Protein AF-A0A438D788-F1 (afdb_monomer_lite)

Foldseek 3Di:
DPDDPPDDDDQWDWDWDQDPVRDIDIDTDGPVVVVVVVPDPDDDPVPPPPPDVPDDDPDPVNVDDVPPPDD

pLDDT: mean 70.21, std 17.61, range [39.72, 96.06]

Secondary structure (DSSP, 8-state):
---------SSEEEEEEE-TTS-EEEEEEE-HHHHHHTT-SS--GGGS----TT-----TTSS--GGGS--

Radius of gyration: 18.3 Å; chains: 1; bounding box: 29×43×50 Å

Structure (mmCIF, N/CA/C/O backbone):
data_AF-A0A438D788-F1
#
_entry.id   AF-A0A438D788-F1
#
loop_
_atom_site.group_PDB
_atom_site.id
_atom_site.type_symbol
_atom_site.label_atom_id
_atom_site.label_alt_id
_atom_site.label_comp_id
_atom_site.label_asym_id
_atom_site.label_entity_id
_atom_site.label_seq_id
_atom_site.pdbx_PDB_ins_code
_atom_site.Cartn_x
_atom_site.Cartn_y
_atom_site.Cartn_z
_atom_site.occupancy
_atom_site.B_iso_or_equiv
_atom_site.auth_seq_id
_atom_site.auth_comp_id
_atom_site.auth_asym_id
_atom_site.auth_atom_id
_atom_site.pdbx_PDB_model_num
ATOM 1 N N . MET A 1 1 ? 9.095 -18.641 19.451 1.00 39.72 1 MET A N 1
ATOM 2 C CA . MET A 1 1 ? 7.831 -19.045 18.805 1.00 39.72 1 MET A CA 1
ATOM 3 C C . MET A 1 1 ? 7.441 -17.899 17.890 1.00 39.72 1 MET A C 1
ATOM 5 O O . MET A 1 1 ? 6.858 -16.923 18.345 1.00 39.72 1 MET A O 1
ATOM 9 N N . GLU A 1 2 ? 7.950 -17.941 16.661 1.00 41.81 2 GLU A N 1
ATOM 10 C CA . GLU A 1 2 ? 7.676 -16.941 15.628 1.00 41.81 2 GLU A CA 1
ATOM 11 C C . GLU A 1 2 ? 6.193 -17.050 15.268 1.00 41.81 2 GLU A C 1
ATOM 13 O O . GLU A 1 2 ? 5.702 -18.142 14.989 1.00 41.81 2 GLU A O 1
ATOM 18 N N . LYS A 1 3 ? 5.443 -15.954 15.415 1.00 40.97 3 LYS A N 1
ATOM 19 C CA . LYS A 1 3 ? 4.011 -15.954 15.120 1.00 40.97 3 LYS A CA 1
ATOM 20 C C . LYS A 1 3 ? 3.827 -15.929 13.609 1.00 40.97 3 LYS A C 1
ATOM 22 O O . LYS A 1 3 ? 3.985 -14.890 12.978 1.00 40.97 3 LYS A O 1
ATOM 27 N N . ASP A 1 4 ? 3.489 -17.098 13.094 1.00 41.97 4 ASP A N 1
ATOM 28 C CA . ASP A 1 4 ? 2.946 -17.344 11.770 1.00 41.97 4 ASP A CA 1
ATOM 29 C C . ASP A 1 4 ? 1.659 -16.508 11.596 1.00 41.97 4 ASP A C 1
ATOM 31 O O . ASP A 1 4 ? 0.623 -16.796 12.201 1.00 41.97 4 ASP A O 1
ATOM 35 N N . MET A 1 5 ? 1.745 -15.390 10.865 1.00 48.78 5 MET A N 1
ATOM 36 C CA . MET A 1 5 ? 0.583 -14.586 10.463 1.00 48.78 5 MET A CA 1
ATOM 37 C C . MET A 1 5 ? -0.056 -15.244 9.237 1.00 48.78 5 MET A C 1
ATOM 39 O O . MET A 1 5 ? 0.164 -14.825 8.100 1.00 48.78 5 MET A O 1
ATOM 43 N N . GLY A 1 6 ? -0.819 -16.306 9.488 1.00 40.44 6 GLY A N 1
ATOM 44 C CA . GLY A 1 6 ? -1.700 -16.914 8.497 1.00 40.44 6 GLY A CA 1
ATOM 45 C C . GLY A 1 6 ? -2.805 -15.947 8.059 1.00 40.44 6 GLY A C 1
ATOM 46 O O . GLY A 1 6 ? -3.400 -15.272 8.892 1.00 40.44 6 GLY A O 1
ATOM 47 N N . GLU A 1 7 ? -3.027 -15.887 6.744 1.00 55.84 7 GLU A N 1
ATOM 48 C CA . GLU A 1 7 ? -4.256 -15.471 6.044 1.00 55.84 7 GLU A CA 1
ATOM 49 C C . GLU A 1 7 ? -5.241 -14.569 6.820 1.00 55.84 7 GLU A C 1
ATOM 51 O O . GLU A 1 7 ? -6.226 -15.036 7.385 1.00 55.84 7 GLU A O 1
ATOM 56 N N . GLU A 1 8 ? -5.048 -13.248 6.760 1.00 48.12 8 GLU A N 1
ATOM 57 C CA . GLU A 1 8 ? -6.065 -12.273 7.181 1.00 48.12 8 GLU A CA 1
ATOM 58 C C . GLU A 1 8 ? -6.677 -11.570 5.957 1.00 48.12 8 GLU A C 1
ATOM 60 O O . GLU A 1 8 ? -5.991 -10.953 5.137 1.00 48.12 8 GLU A O 1
ATOM 65 N N . GLY A 1 9 ? -7.993 -11.738 5.815 1.00 60.09 9 GLY A N 1
ATOM 66 C CA . GLY A 1 9 ? -8.771 -11.492 4.608 1.00 60.09 9 GLY A CA 1
ATOM 67 C C . GLY A 1 9 ? -8.732 -10.070 4.038 1.00 60.09 9 GLY A C 1
ATOM 68 O O . GLY A 1 9 ? -8.798 -9.073 4.749 1.00 60.09 9 GLY A O 1
ATOM 69 N N . GLY A 1 10 ? -8.708 -10.001 2.705 1.00 63.97 10 GLY A N 1
ATOM 70 C CA . GLY A 1 10 ? -9.214 -8.883 1.895 1.00 63.97 10 GLY A CA 1
ATOM 71 C C . GLY A 1 10 ? -8.437 -7.564 1.912 1.00 63.97 10 GLY A C 1
ATOM 72 O O . GLY A 1 10 ? -8.690 -6.710 1.066 1.00 63.97 10 GLY A O 1
ATOM 73 N N . CYS A 1 11 ? -7.479 -7.368 2.816 1.00 70.69 11 CYS A N 1
ATOM 74 C CA . CYS A 1 11 ? -6.785 -6.081 2.947 1.00 70.69 11 CYS A CA 1
ATOM 75 C C . CYS A 1 11 ? -5.713 -5.827 1.892 1.00 70.69 11 CYS A C 1
ATOM 77 O O . CYS A 1 11 ? -5.187 -4.717 1.816 1.00 70.69 11 CYS A O 1
ATOM 79 N N . PHE A 1 12 ? -5.343 -6.842 1.115 1.00 82.12 12 PHE A N 1
ATOM 80 C CA . PHE A 1 12 ? -4.312 -6.743 0.093 1.00 82.12 12 PHE A CA 1
ATOM 81 C C . PHE A 1 12 ? -4.712 -7.557 -1.130 1.00 82.12 12 PHE A C 1
ATOM 83 O O . PHE A 1 12 ? -5.243 -8.656 -0.989 1.00 82.12 12 PHE A O 1
ATOM 90 N N . HIS A 1 13 ? -4.400 -7.041 -2.315 1.00 88.06 13 HIS A N 1
ATOM 91 C CA . HIS A 1 13 ? -4.405 -7.821 -3.545 1.00 88.06 13 HIS A CA 1
ATOM 92 C C . HIS A 1 13 ? -2.969 -8.050 -4.016 1.00 88.06 13 HIS A C 1
ATOM 94 O O . HIS A 1 13 ? -2.068 -7.258 -3.727 1.00 88.06 13 HIS A O 1
ATOM 100 N N . GLU A 1 14 ? -2.748 -9.131 -4.750 1.00 92.19 14 GLU A N 1
ATOM 101 C CA . GLU A 1 14 ? -1.485 -9.346 -5.449 1.00 92.19 14 GLU A CA 1
ATOM 102 C C . GLU A 1 14 ? -1.523 -8.637 -6.803 1.00 92.19 14 GLU A C 1
ATOM 104 O O . GLU A 1 14 ? -2.566 -8.547 -7.455 1.00 92.19 14 GLU A O 1
ATOM 109 N N . ALA A 1 15 ? -0.393 -8.068 -7.208 1.00 88.94 15 ALA A N 1
ATOM 110 C CA . ALA A 1 15 ? -0.220 -7.461 -8.519 1.00 88.94 15 ALA A CA 1
ATOM 111 C C . ALA A 1 15 ? 1.197 -7.728 -9.018 1.00 88.94 15 ALA A C 1
ATOM 113 O O . ALA A 1 15 ? 2.151 -7.700 -8.242 1.00 88.94 15 ALA A O 1
ATOM 114 N N . THR A 1 16 ? 1.350 -7.940 -10.320 1.00 94.12 16 THR A N 1
ATOM 115 C CA . THR A 1 16 ? 2.666 -8.022 -10.953 1.00 94.12 16 THR A CA 1
ATOM 116 C C . THR A 1 16 ? 3.000 -6.671 -11.566 1.00 94.12 16 THR A C 1
ATOM 118 O O . THR A 1 16 ? 2.246 -6.152 -12.387 1.00 94.12 16 THR A O 1
ATOM 121 N N . ILE A 1 17 ? 4.132 -6.100 -11.162 1.00 93.38 17 ILE A N 1
ATOM 122 C CA . ILE A 1 17 ? 4.660 -4.849 -11.709 1.00 93.38 17 ILE A CA 1
ATOM 123 C C . ILE A 1 17 ? 6.001 -5.110 -12.387 1.00 93.38 17 ILE A C 1
ATOM 125 O O . ILE A 1 17 ? 6.772 -5.964 -11.951 1.00 93.38 17 ILE A O 1
ATOM 129 N N . MET A 1 18 ? 6.299 -4.363 -13.444 1.00 96.06 18 MET A N 1
ATOM 130 C CA . MET A 1 18 ? 7.623 -4.399 -14.060 1.00 96.06 18 MET A CA 1
ATOM 131 C C . MET A 1 18 ? 8.600 -3.580 -13.219 1.00 96.06 18 MET A C 1
ATOM 133 O O . MET A 1 18 ? 8.356 -2.402 -12.950 1.00 96.06 18 MET A O 1
ATOM 137 N N . GLY A 1 19 ? 9.694 -4.208 -12.786 1.00 89.75 19 GLY A N 1
ATOM 138 C CA . GLY A 1 19 ? 10.798 -3.515 -12.134 1.00 89.75 19 GLY A CA 1
ATOM 139 C C . GLY A 1 19 ? 11.562 -2.613 -13.107 1.00 89.75 19 GLY A C 1
ATOM 140 O O . GLY A 1 19 ? 11.485 -2.770 -14.324 1.00 89.75 19 GLY A O 1
ATOM 141 N N . GLN A 1 20 ? 12.334 -1.666 -12.568 1.00 89.69 20 GLN A N 1
ATOM 142 C CA . GLN A 1 20 ? 13.221 -0.804 -13.369 1.00 89.69 20 GLN A CA 1
ATOM 143 C C . GLN A 1 20 ? 14.346 -1.592 -14.061 1.00 89.69 20 GLN A C 1
ATOM 145 O O . GLN A 1 20 ? 14.903 -1.138 -15.053 1.00 89.69 20 GLN A O 1
ATOM 150 N N . ASP A 1 21 ? 14.651 -2.781 -13.545 1.00 94.50 21 ASP A N 1
ATOM 151 C CA . ASP A 1 21 ? 15.550 -3.780 -14.124 1.00 94.50 21 ASP A CA 1
ATOM 152 C C . ASP A 1 21 ? 14.905 -4.590 -15.266 1.00 94.50 21 ASP A C 1
ATOM 154 O O . ASP A 1 21 ? 15.557 -5.452 -15.851 1.00 94.50 21 ASP A O 1
ATOM 158 N N . GLY A 1 22 ? 13.630 -4.343 -15.585 1.00 93.81 22 GLY A N 1
ATOM 159 C CA . GLY A 1 22 ? 12.871 -5.112 -16.570 1.00 93.81 22 GLY A CA 1
ATOM 160 C C . GLY A 1 22 ? 12.408 -6.481 -16.066 1.00 93.81 22 GLY A C 1
ATOM 161 O O . GLY A 1 22 ? 11.844 -7.247 -16.845 1.00 93.81 22 GLY A O 1
ATOM 162 N N . ILE A 1 23 ? 12.607 -6.802 -14.784 1.00 95.31 23 ILE A N 1
ATOM 163 C CA . ILE A 1 23 ? 12.188 -8.079 -14.201 1.00 95.31 23 ILE A CA 1
ATOM 164 C C . ILE A 1 23 ? 10.793 -7.905 -13.576 1.00 95.31 23 ILE A C 1
ATOM 166 O O . ILE A 1 23 ? 10.601 -7.005 -12.750 1.00 95.31 23 ILE A O 1
ATOM 170 N N . PRO A 1 24 ? 9.800 -8.744 -13.927 1.00 94.81 24 PRO A N 1
ATOM 171 C CA . PRO A 1 24 ? 8.496 -8.726 -13.276 1.00 94.81 24 PRO A CA 1
ATOM 172 C C . PRO A 1 24 ? 8.615 -9.075 -11.792 1.00 94.81 24 PRO A C 1
ATOM 174 O O . PRO A 1 24 ? 9.286 -10.036 -11.414 1.00 94.81 24 PRO A O 1
ATOM 177 N N . ARG A 1 25 ? 7.928 -8.315 -10.941 1.00 93.81 25 ARG A N 1
ATOM 178 C CA . ARG A 1 25 ? 7.881 -8.541 -9.496 1.00 93.81 25 ARG A CA 1
ATOM 179 C C . ARG A 1 25 ? 6.437 -8.613 -9.037 1.00 93.81 25 ARG A C 1
ATOM 181 O O . ARG A 1 25 ? 5.649 -7.711 -9.318 1.00 93.81 25 ARG A O 1
ATOM 188 N N . THR A 1 26 ? 6.104 -9.666 -8.303 1.00 94.25 26 THR A N 1
ATOM 189 C CA . THR A 1 26 ? 4.816 -9.764 -7.616 1.00 94.25 26 THR A CA 1
ATOM 190 C C . THR A 1 26 ? 4.891 -8.980 -6.316 1.00 94.25 26 THR A C 1
ATOM 192 O O . THR A 1 26 ? 5.788 -9.185 -5.499 1.00 94.25 26 THR A O 1
ATOM 195 N N . VAL A 1 27 ? 3.961 -8.051 -6.140 1.00 90.25 27 VAL A N 1
ATOM 196 C CA . VAL A 1 27 ? 3.862 -7.181 -4.972 1.00 90.25 27 VAL A CA 1
ATOM 197 C C . VAL A 1 27 ? 2.473 -7.279 -4.361 1.00 90.25 27 VAL A C 1
ATOM 199 O O . VAL A 1 27 ? 1.479 -7.496 -5.052 1.00 90.25 27 VAL A O 1
ATOM 202 N N . ARG A 1 28 ? 2.406 -7.080 -3.044 1.00 89.12 28 ARG A N 1
ATOM 203 C CA . ARG A 1 28 ? 1.144 -6.953 -2.316 1.00 89.12 28 ARG A CA 1
ATOM 204 C C . ARG A 1 28 ? 0.749 -5.487 -2.257 1.00 89.12 28 ARG A C 1
ATOM 206 O O . ARG A 1 28 ? 1.489 -4.657 -1.723 1.00 89.12 28 ARG A O 1
ATOM 213 N N . VAL A 1 29 ? -0.423 -5.175 -2.788 1.00 84.56 29 VAL A N 1
ATOM 214 C CA . VAL A 1 29 ? -0.968 -3.821 -2.829 1.00 84.56 29 VAL A CA 1
ATOM 215 C C . VAL A 1 29 ? -2.099 -3.710 -1.808 1.00 84.56 29 VAL A C 1
ATOM 217 O O . VAL A 1 29 ? -3.007 -4.540 -1.819 1.00 84.56 29 VAL A O 1
ATOM 220 N N . PRO A 1 30 ? -2.058 -2.718 -0.902 1.00 82.62 30 PRO A N 1
ATOM 221 C CA . PRO A 1 30 ? -3.097 -2.538 0.103 1.00 82.62 30 PRO A CA 1
ATOM 222 C C . PRO A 1 30 ? -4.428 -2.100 -0.515 1.00 82.62 30 PRO A C 1
ATOM 224 O O . PRO A 1 30 ? -4.495 -1.111 -1.245 1.00 82.62 30 PRO A O 1
ATOM 227 N N . VAL A 1 31 ? -5.508 -2.775 -0.129 1.00 86.56 31 VAL A N 1
ATOM 228 C CA . VAL A 1 31 ? -6.891 -2.365 -0.381 1.00 86.56 31 VAL A CA 1
ATOM 229 C C . VAL A 1 31 ? -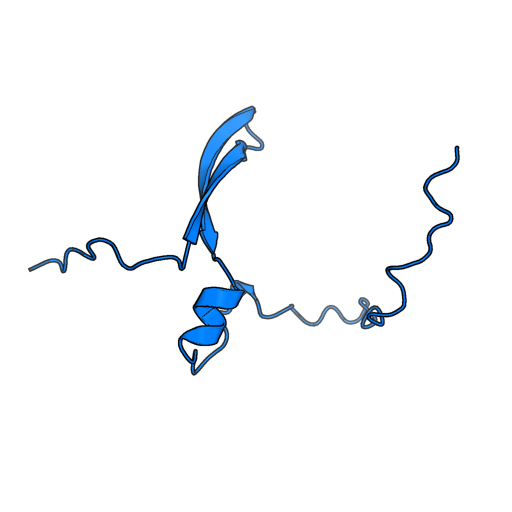7.254 -1.306 0.661 1.00 86.56 31 VAL A C 1
ATOM 231 O O . VAL A 1 31 ? -7.730 -1.606 1.754 1.00 86.56 31 VAL A O 1
ATOM 234 N N . VAL A 1 32 ? -6.984 -0.037 0.337 1.00 82.50 32 VAL A N 1
ATOM 235 C CA . VAL A 1 32 ? -7.097 1.098 1.279 1.00 82.50 32 VAL A CA 1
ATOM 236 C C . VAL A 1 32 ? -8.492 1.217 1.904 1.00 82.50 32 VAL A C 1
ATOM 238 O O . VAL A 1 32 ? -8.609 1.565 3.075 1.00 82.50 32 VAL A O 1
ATOM 241 N N . GLN A 1 33 ? -9.545 0.894 1.151 1.00 79.00 33 GLN A N 1
ATOM 242 C CA . GLN A 1 33 ? -10.927 0.911 1.643 1.00 79.00 33 GLN A CA 1
ATOM 243 C C . GLN A 1 33 ? -11.153 -0.114 2.759 1.00 79.00 33 GLN A C 1
ATOM 245 O O . GLN A 1 33 ? -11.750 0.210 3.784 1.00 79.00 33 GLN A O 1
ATOM 250 N N . GLU A 1 34 ? -10.632 -1.327 2.583 1.00 81.19 34 GLU A N 1
ATOM 251 C CA . GLU A 1 34 ? -10.757 -2.395 3.571 1.00 81.19 34 GLU A CA 1
ATOM 252 C C . GLU A 1 34 ? -9.910 -2.091 4.810 1.00 81.19 34 GLU A C 1
ATOM 254 O O . GLU A 1 34 ? -10.372 -2.249 5.937 1.00 81.19 34 GLU A O 1
ATOM 259 N N . LEU A 1 35 ? -8.711 -1.536 4.611 1.00 77.94 35 LEU A N 1
ATOM 260 C CA . LEU A 1 35 ? -7.883 -1.035 5.707 1.00 77.94 35 LEU A CA 1
ATOM 261 C C . LEU A 1 35 ? -8.597 0.063 6.511 1.00 77.94 35 LEU A C 1
ATOM 263 O O . LEU A 1 35 ? -8.584 0.036 7.738 1.00 77.94 35 LEU A O 1
ATOM 267 N N . ALA A 1 36 ? -9.266 1.009 5.849 1.00 80.19 36 ALA A N 1
ATOM 268 C CA . ALA A 1 36 ? -10.027 2.055 6.532 1.00 80.19 36 ALA A CA 1
ATOM 269 C C . ALA A 1 36 ? -11.209 1.485 7.337 1.00 80.19 36 ALA A C 1
ATOM 271 O O . ALA A 1 36 ? -11.468 1.936 8.455 1.00 80.19 36 ALA A O 1
ATOM 272 N N . ARG A 1 37 ? -11.890 0.461 6.804 1.00 82.44 37 ARG A N 1
ATOM 273 C CA . ARG A 1 37 ? -13.038 -0.205 7.445 1.00 82.44 37 ARG A CA 1
ATOM 274 C C . ARG A 1 37 ? -12.684 -0.842 8.792 1.00 82.44 37 ARG A C 1
ATOM 276 O O . ARG A 1 37 ? -13.540 -0.931 9.666 1.00 82.44 37 ARG A O 1
ATOM 283 N N . GLN A 1 38 ? -11.429 -1.243 8.981 1.00 80.50 38 GLN A N 1
ATOM 284 C CA . GLN A 1 38 ? -10.945 -1.849 10.225 1.00 80.50 38 GLN A CA 1
ATOM 285 C C . GLN A 1 38 ? -10.700 -0.843 11.359 1.00 80.50 38 GLN A C 1
ATOM 287 O O . GLN A 1 38 ? -10.364 -1.245 12.472 1.00 80.50 38 GLN A O 1
ATOM 292 N N . GLY A 1 39 ? -10.886 0.457 11.112 1.00 76.94 39 GLY A N 1
ATOM 293 C CA . GLY A 1 39 ? -10.763 1.477 12.152 1.00 76.94 39 GLY A CA 1
ATOM 294 C C . GLY A 1 39 ? -9.311 1.741 12.548 1.00 76.94 39 GLY A C 1
ATOM 295 O O . GLY A 1 39 ? -8.978 1.764 13.735 1.00 76.94 39 GLY A O 1
ATOM 296 N N . LEU A 1 40 ? -8.438 1.937 11.553 1.00 78.19 40 LEU A N 1
ATOM 297 C CA . LEU A 1 40 ? -7.046 2.335 11.773 1.00 78.19 40 LEU A CA 1
ATOM 298 C C . LEU A 1 40 ? -6.975 3.564 12.690 1.00 78.19 40 LEU A C 1
ATOM 300 O O . LEU A 1 40 ? -7.459 4.641 12.352 1.00 78.19 40 LEU A O 1
ATOM 304 N N . LYS A 1 41 ? -6.327 3.404 13.849 1.00 81.94 41 LYS A N 1
ATOM 305 C CA . LYS A 1 41 ? -6.136 4.487 14.831 1.00 81.94 41 LYS A CA 1
ATOM 306 C C . LYS A 1 41 ? -5.126 5.535 14.363 1.00 81.94 41 LYS A C 1
ATOM 308 O O . LYS A 1 41 ? -5.169 6.674 14.815 1.00 81.94 41 LYS A O 1
ATOM 313 N N . PHE A 1 42 ? -4.217 5.135 13.476 1.00 80.69 42 PHE A N 1
ATOM 314 C CA . PHE A 1 42 ? -3.130 5.960 12.966 1.00 80.69 42 PHE A CA 1
ATOM 315 C C . PHE A 1 42 ? -2.947 5.707 11.469 1.00 80.69 42 PHE A C 1
ATOM 317 O O . PHE A 1 42 ? -3.068 4.571 11.005 1.00 80.69 42 PHE A O 1
ATOM 324 N N . LEU A 1 43 ? -2.651 6.768 10.715 1.00 79.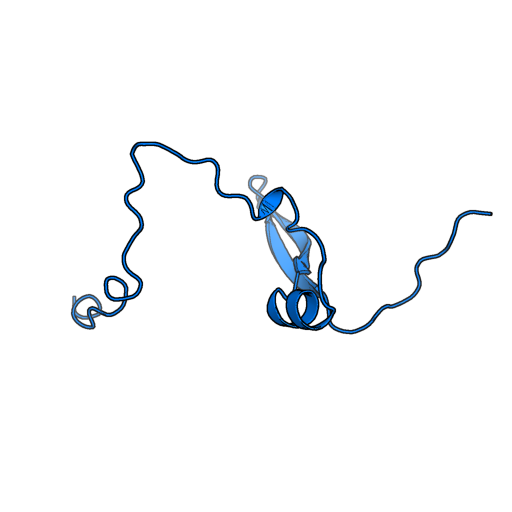38 43 LEU A N 1
ATOM 325 C CA . LEU A 1 43 ? -2.369 6.678 9.285 1.00 79.38 43 LEU A CA 1
ATOM 326 C C . LEU A 1 43 ? -0.939 6.147 9.071 1.00 79.38 43 LEU A C 1
ATOM 328 O O . LEU A 1 43 ? -0.008 6.729 9.630 1.00 79.38 43 LEU A O 1
ATOM 332 N N . PRO A 1 44 ? -0.723 5.096 8.258 1.00 77.50 44 PRO A N 1
ATOM 333 C CA . PRO A 1 44 ? 0.626 4.626 7.962 1.00 77.50 44 PRO A CA 1
ATOM 334 C C . PRO A 1 44 ? 1.457 5.698 7.249 1.00 77.50 44 PRO A C 1
ATOM 336 O O . PRO A 1 44 ? 0.964 6.366 6.339 1.00 77.50 44 PRO A O 1
ATOM 339 N N . GLU A 1 45 ? 2.739 5.796 7.599 1.00 80.12 45 GLU A N 1
ATOM 340 C CA . GLU A 1 45 ? 3.641 6.860 7.130 1.00 80.12 45 GLU A CA 1
ATOM 341 C C . GLU A 1 45 ? 3.713 6.995 5.607 1.00 80.12 45 GLU A C 1
ATOM 343 O O . GLU A 1 45 ? 3.757 8.105 5.088 1.00 80.12 45 GLU A O 1
ATOM 348 N N . ARG A 1 46 ? 3.625 5.882 4.867 1.00 74.62 46 ARG A N 1
ATOM 349 C CA . ARG A 1 46 ? 3.624 5.888 3.391 1.00 74.62 46 ARG A CA 1
ATOM 350 C C . ARG A 1 46 ? 2.490 6.730 2.783 1.00 74.62 46 ARG A C 1
ATOM 352 O O . ARG A 1 46 ? 2.611 7.171 1.645 1.00 74.62 46 ARG A O 1
ATOM 359 N N . PHE A 1 47 ? 1.380 6.908 3.502 1.00 75.94 47 PHE A N 1
ATOM 360 C CA . PHE A 1 47 ? 0.241 7.715 3.053 1.00 75.94 47 PHE A CA 1
ATOM 361 C C . PHE A 1 47 ? 0.326 9.173 3.516 1.00 75.94 47 PHE A C 1
ATOM 363 O O . PHE A 1 47 ? -0.483 10.000 3.093 1.00 75.94 47 PHE A O 1
ATOM 370 N N . ILE A 1 48 ? 1.301 9.512 4.361 1.00 82.50 48 ILE A N 1
ATOM 371 C CA . ILE A 1 48 ? 1.560 10.889 4.761 1.00 82.50 48 ILE A CA 1
ATOM 372 C C . ILE A 1 48 ? 2.276 11.563 3.591 1.00 82.50 48 ILE A C 1
ATOM 374 O O . ILE A 1 48 ? 3.463 11.348 3.351 1.00 82.50 48 ILE A O 1
ATOM 378 N N . LYS A 1 49 ? 1.549 12.391 2.833 1.00 73.56 49 LYS A N 1
ATOM 379 C CA . LYS A 1 49 ? 2.178 13.270 1.843 1.00 73.56 49 LYS A CA 1
ATOM 380 C C . LYS A 1 49 ? 3.171 14.172 2.575 1.00 73.56 49 LYS A C 1
ATOM 382 O O . LYS A 1 49 ? 2.764 14.988 3.401 1.00 73.56 49 LYS A O 1
ATOM 387 N N . ALA A 1 50 ? 4.456 14.066 2.239 1.00 64.12 50 ALA A N 1
ATOM 388 C CA . ALA A 1 50 ? 5.414 15.105 2.584 1.00 64.12 50 ALA A CA 1
ATOM 389 C C . ALA A 1 50 ? 4.879 16.420 2.005 1.00 64.12 50 ALA A C 1
ATOM 391 O O . ALA A 1 50 ? 4.591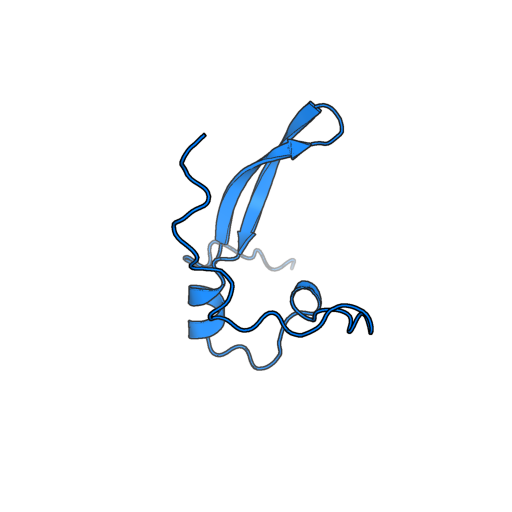 16.507 0.808 1.00 64.12 50 ALA A O 1
ATOM 392 N N . ARG A 1 51 ? 4.660 17.416 2.867 1.00 59.06 51 ARG A N 1
ATOM 393 C CA . ARG A 1 51 ? 4.137 18.726 2.476 1.00 59.06 51 ARG A CA 1
ATOM 394 C C . ARG A 1 51 ? 5.191 19.414 1.612 1.00 59.06 51 ARG A C 1
ATOM 396 O O . ARG A 1 51 ? 6.056 20.111 2.126 1.00 59.06 51 ARG A O 1
ATOM 403 N N . ASN A 1 52 ? 5.151 19.171 0.307 1.00 56.97 52 ASN A N 1
ATOM 404 C CA . ASN A 1 52 ? 5.965 19.906 -0.644 1.00 56.97 52 ASN A CA 1
ATOM 405 C C . ASN A 1 52 ? 5.322 21.296 -0.794 1.00 56.97 52 ASN A C 1
ATOM 407 O O . ASN A 1 52 ? 4.159 21.360 -1.199 1.00 56.97 52 ASN A O 1
ATOM 411 N N . PRO A 1 53 ? 6.001 22.397 -0.425 1.00 57.69 53 PRO A N 1
ATOM 412 C CA . PRO A 1 53 ? 5.407 23.735 -0.432 1.00 57.69 53 PRO A CA 1
ATOM 413 C C . PRO A 1 53 ? 4.980 24.220 -1.828 1.00 57.69 53 PRO A C 1
ATOM 415 O O . PRO A 1 53 ? 4.264 25.209 -1.918 1.00 57.69 53 PRO A O 1
ATOM 418 N N . SER A 1 54 ? 5.379 23.531 -2.902 1.00 59.69 54 SER A N 1
ATOM 419 C CA . SER A 1 54 ? 4.979 23.826 -4.284 1.00 59.69 54 SER A CA 1
ATOM 420 C C . SER A 1 54 ? 3.752 23.052 -4.778 1.00 59.69 54 SER A C 1
ATOM 422 O O . SER A 1 54 ? 3.279 23.310 -5.882 1.00 59.69 54 SER A O 1
ATOM 424 N N . HIS A 1 55 ? 3.230 22.098 -4.002 1.00 55.00 55 HIS A N 1
ATOM 425 C CA . HIS A 1 55 ? 2.060 21.322 -4.401 1.00 55.00 55 HIS A CA 1
ATOM 426 C C . HIS A 1 55 ? 0.811 21.951 -3.782 1.00 55.00 55 HIS A C 1
ATOM 428 O O . HIS A 1 55 ? 0.400 21.594 -2.675 1.00 55.00 55 HIS A O 1
ATOM 434 N N . GLU A 1 56 ? 0.207 22.902 -4.497 1.00 58.84 56 GLU A N 1
ATOM 435 C CA . GLU A 1 56 ? -1.148 23.338 -4.173 1.00 58.84 56 GLU A CA 1
ATOM 436 C C . GLU A 1 56 ? -2.066 22.110 -4.127 1.00 58.84 56 GLU A C 1
ATOM 438 O O . GLU A 1 56 ? -1.929 21.163 -4.914 1.00 58.84 56 GLU A O 1
ATOM 443 N N . ALA A 1 57 ? -2.957 22.080 -3.137 1.00 58.72 57 ALA A N 1
ATOM 444 C CA . ALA A 1 57 ? -3.946 21.026 -3.021 1.00 58.72 57 ALA A CA 1
ATOM 445 C C . ALA A 1 57 ? -4.815 21.065 -4.282 1.00 58.72 57 ALA A C 1
ATOM 447 O O . ALA A 1 57 ? -5.669 21.937 -4.414 1.00 58.72 57 ALA A O 1
ATOM 448 N N . ILE A 1 58 ? -4.567 20.142 -5.217 1.00 58.03 58 ILE A N 1
ATOM 449 C CA . ILE A 1 58 ? -5.403 19.976 -6.405 1.00 58.03 58 ILE A CA 1
ATOM 450 C C . ILE A 1 58 ? -6.821 19.757 -5.890 1.00 58.03 58 ILE A C 1
ATOM 452 O O . ILE A 1 58 ? -7.096 18.781 -5.183 1.00 58.03 58 ILE A O 1
ATOM 456 N N . SER A 1 59 ? -7.694 20.714 -6.190 1.00 54.53 59 SER A N 1
ATOM 457 C CA . SER A 1 59 ? -9.102 20.640 -5.833 1.00 54.53 59 SER A CA 1
ATOM 458 C C . SER A 1 59 ? -9.681 19.367 -6.460 1.00 54.53 59 SER A C 1
ATOM 460 O O . SER A 1 59 ? -9.421 19.114 -7.639 1.00 54.53 59 SER A O 1
ATOM 462 N N . PRO A 1 60 ? -10.481 18.562 -5.738 1.00 52.59 60 PRO A N 1
ATOM 463 C CA . PRO A 1 60 ? -11.067 17.331 -6.280 1.00 52.59 60 PRO A CA 1
ATOM 464 C C . PRO A 1 60 ? -11.949 17.572 -7.521 1.00 52.59 60 PRO A C 1
ATOM 466 O O . PRO A 1 60 ? -12.274 16.630 -8.237 1.00 52.59 60 PRO A O 1
ATOM 469 N N . PHE A 1 61 ? -12.285 18.830 -7.818 1.00 55.47 61 PHE A N 1
ATOM 470 C CA . PHE A 1 61 ? -13.011 19.242 -9.016 1.00 55.47 61 PHE A CA 1
ATOM 471 C C . PHE A 1 61 ? -12.131 19.462 -10.261 1.00 55.47 61 PHE A C 1
ATOM 473 O O . PHE A 1 61 ? -12.670 19.654 -11.344 1.00 55.47 61 PHE A O 1
ATOM 480 N N . GLN A 1 62 ? -10.797 19.427 -10.155 1.00 55.59 62 GLN A N 1
ATOM 481 C CA . GLN A 1 62 ? -9.900 19.714 -11.288 1.00 55.59 62 GLN A CA 1
ATOM 482 C C . GLN A 1 62 ? -9.565 18.488 -12.157 1.00 55.59 62 GLN A C 1
ATOM 484 O O . GLN A 1 62 ? -9.057 18.653 -13.262 1.00 55.59 62 GLN A O 1
ATOM 489 N N . CYS A 1 63 ? -9.879 17.266 -11.711 1.00 51.56 63 CYS A N 1
ATOM 490 C CA . CYS A 1 63 ? -9.561 16.037 -12.456 1.00 51.56 63 CYS A CA 1
ATOM 491 C C . CYS A 1 63 ? -10.648 15.596 -13.455 1.00 51.56 63 CYS A C 1
ATOM 493 O O . CYS A 1 63 ? -10.428 14.647 -14.202 1.00 51.56 63 CYS A O 1
ATOM 495 N N . PHE A 1 64 ? -11.805 16.263 -13.498 1.00 47.88 64 PHE 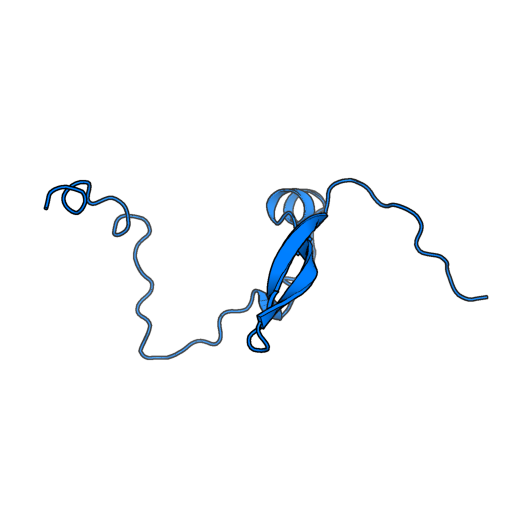A N 1
ATOM 496 C CA . PHE A 1 64 ? -12.881 15.963 -14.449 1.00 47.88 64 P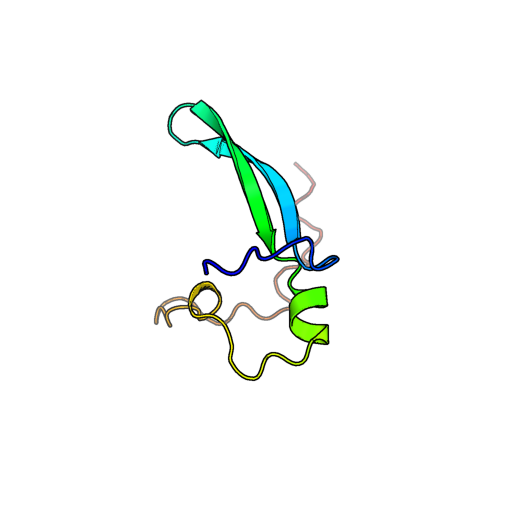HE A CA 1
ATOM 497 C C . PHE A 1 64 ? -13.053 17.113 -15.445 1.00 47.88 64 PHE A C 1
ATOM 499 O O . PHE A 1 64 ? -14.043 17.838 -15.409 1.00 47.88 64 PHE A O 1
ATOM 506 N N . HIS A 1 65 ? -12.092 17.276 -16.357 1.00 49.47 65 HIS A N 1
ATOM 507 C CA . HIS A 1 65 ? -12.346 18.006 -17.598 1.00 49.47 65 HIS A CA 1
ATOM 508 C C . HIS A 1 65 ? -12.386 16.994 -18.756 1.00 49.47 65 HIS A C 1
ATOM 510 O O . HIS A 1 65 ? -11.342 16.457 -19.120 1.00 49.47 65 HIS A O 1
ATOM 516 N N . PRO A 1 66 ? -13.565 16.681 -19.328 1.00 49.81 66 PRO A N 1
ATOM 517 C CA . PRO A 1 66 ? -13.715 15.634 -20.347 1.00 49.81 66 PRO A CA 1
ATOM 518 C C . PRO A 1 66 ? -13.072 15.965 -21.709 1.00 49.81 66 PRO A C 1
ATOM 520 O O . PRO A 1 66 ? -13.170 15.171 -22.638 1.00 49.81 66 PRO A O 1
ATOM 523 N N . SER A 1 67 ? -12.399 17.109 -21.857 1.00 52.09 67 SER A N 1
ATOM 524 C CA . SER A 1 67 ? -11.910 17.591 -23.156 1.00 52.09 67 SER A CA 1
ATOM 525 C C . SER A 1 67 ? -10.525 17.086 -23.583 1.00 52.09 67 SER A C 1
ATOM 527 O O . SER A 1 67 ? -10.037 17.529 -24.616 1.00 52.09 67 SER A O 1
ATOM 529 N N . THR A 1 68 ? -9.867 16.184 -22.847 1.00 57.31 68 THR A N 1
ATOM 530 C CA . THR A 1 68 ? -8.530 15.671 -23.228 1.00 57.31 68 THR A CA 1
ATOM 531 C C . THR A 1 68 ? -8.537 14.329 -23.973 1.00 57.31 68 THR A C 1
ATOM 533 O O . THR A 1 68 ? -7.472 13.766 -24.194 1.00 57.31 68 THR A O 1
ATOM 536 N N . TRP A 1 69 ? -9.698 13.839 -24.430 1.00 50.19 69 TRP A N 1
ATOM 537 C CA . TRP A 1 69 ? -9.807 12.606 -25.238 1.00 50.19 69 TRP A CA 1
ATOM 538 C C . TRP A 1 69 ? -10.237 12.829 -26.699 1.00 50.19 69 TRP A C 1
ATOM 540 O O . TRP A 1 69 ? -10.810 11.938 -27.318 1.00 50.19 69 TRP A O 1
ATOM 550 N N . LEU A 1 70 ? -9.941 13.994 -27.280 1.00 46.09 70 LEU A N 1
ATOM 551 C CA . LEU A 1 70 ? -9.879 14.140 -28.738 1.00 46.09 70 LEU A CA 1
ATOM 552 C C . LEU A 1 70 ? -8.602 14.888 -29.134 1.00 46.09 70 LEU A C 1
ATOM 554 O O . LEU A 1 70 ? -8.556 16.119 -29.121 1.00 4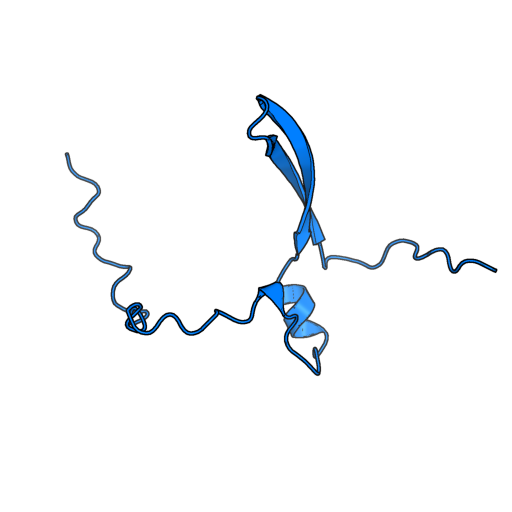6.09 70 LEU A O 1
ATOM 558 N N . ASN A 1 71 ? -7.573 14.122 -29.483 1.00 42.91 71 ASN A N 1
ATOM 559 C CA . ASN A 1 71 ? -6.777 14.298 -30.700 1.00 42.91 71 ASN A CA 1
ATOM 560 C C . ASN A 1 71 ? -6.152 12.952 -31.064 1.00 42.91 71 ASN A C 1
ATOM 562 O O . ASN A 1 71 ? -5.524 12.349 -30.166 1.00 42.91 71 ASN A O 1
#

Organism: Vitis vinifera (NCBI:txid29760)

Sequence (71 aa):
MEKDMGEEGGCFHEATIMGQDGIPRTVRVPVVQELARQGLKFLPERFIKARNPSHEAISPFQCFHPSTWLN